Protein AF-A0A183EVZ3-F1 (afdb_monomer_lite)

Sequence (92 aa):
MMLYFFIGCTNKVRLTDVTTLTLHQGQYTTGRRSPSIPQIQCVGGSARGKFEPRVVQCYNRGFDGLDVQWECKAEMSDEYEFGKVTGIHCQI

Radius of gyration: 13.26 Å; chains: 1; bounding box: 37×24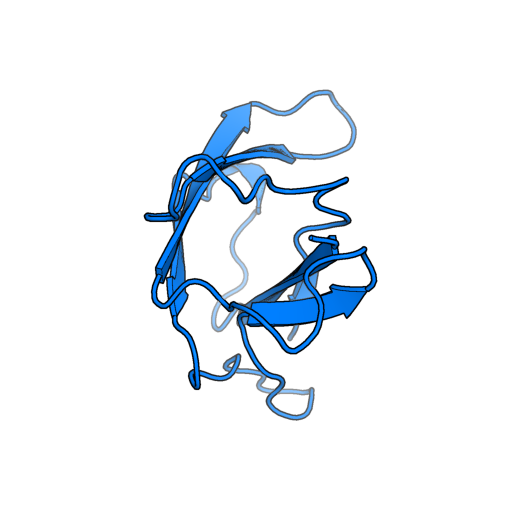×32 Å

Organism: NCBI:txid637853

Structure (mmCIF, N/CA/C/O backbone):
data_AF-A0A183EVZ3-F1
#
_entry.id   AF-A0A183EVZ3-F1
#
loop_
_atom_site.group_PDB
_atom_site.id
_atom_site.type_symbol
_atom_site.label_atom_id
_atom_site.label_alt_id
_atom_site.label_comp_id
_atom_site.label_asym_id
_atom_site.label_entity_id
_atom_site.label_seq_id
_atom_site.pdbx_PDB_ins_code
_atom_site.Cartn_x
_atom_site.Cartn_y
_atom_site.Cartn_z
_atom_site.occupancy
_atom_site.B_iso_or_equiv
_atom_site.auth_seq_id
_atom_site.auth_comp_id
_atom_site.auth_asym_id
_atom_site.auth_atom_id
_atom_site.pdbx_PDB_model_num
ATOM 1 N N . MET A 1 1 ? -8.220 7.220 4.706 1.00 67.25 1 MET A N 1
ATOM 2 C CA . MET A 1 1 ? -7.172 6.634 5.585 1.00 67.25 1 MET A CA 1
ATOM 3 C C . MET A 1 1 ? -5.828 6.615 4.868 1.00 67.25 1 MET A C 1
ATOM 5 O O . MET A 1 1 ? -5.806 6.273 3.697 1.00 67.25 1 MET A O 1
ATOM 9 N N . MET A 1 2 ? -4.718 6.954 5.525 1.00 66.75 2 MET A N 1
ATOM 10 C CA . MET A 1 2 ? -3.386 6.885 4.910 1.00 66.75 2 MET A CA 1
ATOM 11 C C . MET A 1 2 ? -2.705 5.570 5.302 1.00 66.75 2 MET A C 1
ATOM 13 O O . MET A 1 2 ? -2.390 5.358 6.476 1.00 66.75 2 MET A O 1
ATOM 17 N N . LEU A 1 3 ? -2.528 4.689 4.318 1.00 67.25 3 LEU A N 1
ATOM 18 C CA . LEU A 1 3 ? -1.908 3.377 4.483 1.00 67.25 3 LEU A CA 1
ATOM 19 C C . LEU A 1 3 ? -0.546 3.335 3.790 1.00 67.25 3 LEU A C 1
ATOM 21 O O . LEU A 1 3 ? -0.401 3.843 2.675 1.00 67.25 3 LEU A O 1
ATOM 25 N N . TYR A 1 4 ? 0.413 2.685 4.445 1.00 73.38 4 TYR A N 1
ATOM 26 C CA . TYR A 1 4 ? 1.619 2.174 3.799 1.00 73.38 4 TYR A CA 1
ATOM 27 C C . TYR A 1 4 ? 1.480 0.671 3.576 1.00 73.38 4 TYR A C 1
ATOM 29 O O . TYR A 1 4 ? 0.978 -0.056 4.441 1.00 73.38 4 TYR A O 1
ATOM 37 N N . PHE A 1 5 ? 1.937 0.234 2.405 1.00 76.00 5 PHE A N 1
ATOM 38 C CA . PHE A 1 5 ? 1.922 -1.155 1.980 1.00 76.00 5 PHE A CA 1
ATOM 39 C C . PHE A 1 5 ? 3.348 -1.651 1.803 1.00 76.00 5 PHE A C 1
ATOM 41 O O . PHE A 1 5 ? 4.094 -1.176 0.941 1.00 76.00 5 PHE A O 1
ATOM 48 N N . PHE A 1 6 ? 3.717 -2.618 2.632 1.00 73.25 6 PHE A N 1
ATOM 49 C CA . PHE A 1 6 ? 5.048 -3.196 2.630 1.00 73.25 6 PHE A CA 1
ATOM 50 C C . PHE A 1 6 ? 5.006 -4.607 2.068 1.00 73.25 6 PHE A C 1
ATOM 52 O O . PHE A 1 6 ? 4.162 -5.422 2.441 1.00 73.25 6 PHE A O 1
ATOM 59 N N . ILE A 1 7 ? 5.945 -4.900 1.175 1.00 72.88 7 ILE A N 1
ATOM 60 C CA . ILE A 1 7 ? 6.020 -6.177 0.475 1.00 72.88 7 ILE A CA 1
ATOM 61 C C . ILE A 1 7 ? 7.358 -6.822 0.806 1.00 72.88 7 ILE A C 1
ATOM 63 O O . ILE A 1 7 ? 8.418 -6.212 0.649 1.00 72.88 7 ILE A O 1
ATOM 67 N N . GLY A 1 8 ? 7.304 -8.073 1.261 1.00 63.78 8 GLY A N 1
ATOM 68 C CA . GLY A 1 8 ? 8.489 -8.912 1.402 1.00 63.78 8 GLY A CA 1
ATOM 69 C C . GLY A 1 8 ? 8.853 -9.526 0.056 1.00 63.78 8 GLY A C 1
ATOM 70 O O . GLY A 1 8 ? 8.050 -10.252 -0.528 1.00 63.78 8 GLY A O 1
ATOM 71 N N . CYS A 1 9 ? 10.059 -9.256 -0.434 1.00 63.38 9 CYS A N 1
ATOM 72 C CA . CYS A 1 9 ? 10.557 -9.828 -1.681 1.00 63.38 9 CYS A CA 1
ATOM 73 C C . CYS A 1 9 ? 11.560 -10.943 -1.353 1.00 63.38 9 CYS A C 1
ATOM 75 O O . CYS A 1 9 ? 12.754 -10.694 -1.205 1.00 63.38 9 CYS A O 1
ATOM 77 N N . THR A 1 10 ? 11.087 -12.186 -1.217 1.00 58.50 10 THR A N 1
ATOM 78 C CA . THR A 1 10 ? 11.950 -13.344 -0.890 1.00 58.50 10 THR A CA 1
ATOM 79 C C . THR A 1 10 ? 12.920 -13.704 -2.015 1.00 58.50 10 THR A C 1
ATOM 81 O O . THR A 1 10 ? 14.017 -14.197 -1.757 1.00 58.50 10 THR A O 1
ATOM 84 N N . ASN A 1 11 ? 12.536 -13.413 -3.259 1.00 63.19 11 ASN A N 1
ATOM 85 C CA . ASN A 1 11 ? 13.340 -13.579 -4.463 1.00 63.19 11 ASN A CA 1
ATOM 86 C C . ASN A 1 11 ? 13.432 -12.248 -5.216 1.00 63.19 11 ASN A C 1
ATOM 88 O O . ASN A 1 11 ? 12.536 -11.407 -5.134 1.00 63.19 11 ASN A O 1
ATOM 92 N N . LYS A 1 12 ? 14.517 -12.054 -5.973 1.00 69.88 12 LYS A N 1
ATOM 93 C CA . LYS A 1 12 ? 14.731 -10.842 -6.773 1.00 69.88 12 LYS A CA 1
ATOM 94 C C . LYS A 1 12 ? 13.802 -10.855 -7.993 1.00 69.88 12 LYS A C 1
ATOM 96 O O . LYS A 1 12 ? 14.182 -11.327 -9.058 1.00 69.88 12 LYS A O 1
ATOM 101 N N . VAL A 1 13 ? 12.584 -10.356 -7.815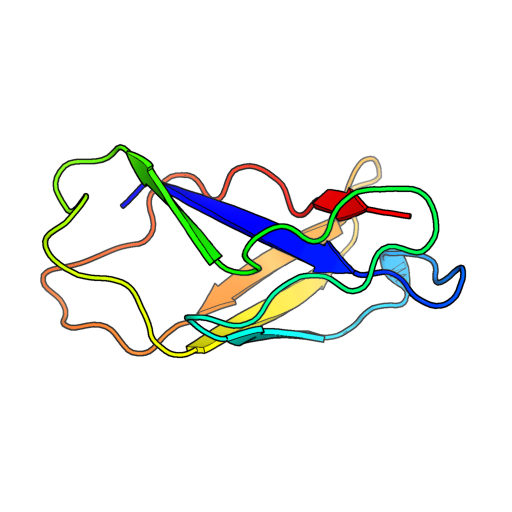 1.00 77.06 13 VAL A N 1
ATOM 102 C CA . VAL A 1 13 ? 11.574 -10.184 -8.868 1.00 77.06 13 VAL A CA 1
ATOM 103 C C . VAL A 1 13 ? 11.561 -8.719 -9.305 1.00 77.06 13 VAL A C 1
ATOM 105 O O . VAL A 1 13 ? 11.710 -7.821 -8.474 1.00 77.06 13 VAL A O 1
ATOM 108 N N . ARG A 1 14 ? 11.414 -8.454 -10.608 1.00 81.25 14 ARG A N 1
ATOM 109 C CA . ARG A 1 14 ? 11.201 -7.084 -11.094 1.00 81.25 14 ARG A CA 1
ATOM 110 C C . ARG A 1 14 ? 9.786 -6.657 -10.730 1.00 81.25 14 ARG A C 1
ATOM 112 O O . ARG A 1 14 ? 8.843 -7.378 -11.031 1.00 81.25 14 ARG A O 1
ATOM 119 N N . LEU A 1 15 ? 9.626 -5.477 -10.134 1.00 80.44 15 LEU A N 1
ATOM 120 C CA . LEU A 1 15 ? 8.300 -4.961 -9.769 1.00 80.44 15 LEU A CA 1
ATOM 121 C C . LEU A 1 15 ? 7.358 -4.858 -10.979 1.00 80.44 15 LEU A C 1
ATOM 123 O O . LEU A 1 15 ? 6.161 -5.071 -10.827 1.00 80.44 15 LEU A O 1
ATOM 127 N N . THR A 1 16 ? 7.899 -4.612 -12.176 1.00 84.62 16 THR A N 1
ATOM 128 C CA . THR A 1 16 ? 7.149 -4.603 -13.443 1.00 84.62 16 THR A CA 1
ATOM 129 C C . THR A 1 16 ? 6.494 -5.940 -13.777 1.00 84.62 16 THR A C 1
ATOM 131 O O . THR A 1 16 ? 5.465 -5.952 -14.442 1.00 84.62 16 THR A O 1
ATOM 134 N N . ASP A 1 17 ? 7.068 -7.050 -13.311 1.00 86.88 17 ASP A N 1
ATOM 135 C CA . ASP A 1 17 ? 6.608 -8.407 -13.622 1.00 86.88 17 ASP A CA 1
ATOM 136 C C . ASP A 1 17 ? 5.602 -8.910 -12.570 1.00 86.88 17 ASP A C 1
ATOM 138 O O . ASP A 1 17 ? 4.986 -9.964 -12.730 1.00 86.88 17 ASP A O 1
ATOM 142 N N . VAL A 1 18 ? 5.418 -8.159 -11.478 1.00 86.38 18 VAL A N 1
ATOM 143 C CA . VAL A 1 18 ? 4.430 -8.473 -10.447 1.00 86.38 18 VAL A CA 1
ATOM 144 C C . VAL A 1 18 ? 3.062 -8.009 -10.926 1.00 86.38 18 VAL A C 1
ATOM 146 O O . VAL A 1 18 ? 2.837 -6.822 -11.151 1.00 86.38 18 VAL A O 1
ATOM 149 N N . THR A 1 19 ? 2.126 -8.944 -11.061 1.00 89.81 19 THR A N 1
ATOM 150 C CA . THR A 1 19 ? 0.770 -8.653 -11.544 1.00 89.81 19 THR A CA 1
ATOM 151 C C . THR A 1 19 ? -0.164 -8.217 -10.423 1.00 89.81 19 THR A C 1
ATOM 153 O O . THR A 1 19 ? -0.962 -7.297 -10.593 1.00 89.81 19 THR A O 1
ATOM 156 N N . THR A 1 20 ? -0.086 -8.893 -9.277 1.00 89.75 20 THR A N 1
ATOM 157 C CA . THR A 1 20 ? -0.997 -8.701 -8.147 1.00 89.75 20 THR A CA 1
ATOM 158 C C . THR A 1 20 ? -0.254 -8.864 -6.831 1.00 89.75 20 THR A C 1
ATOM 160 O O . THR A 1 20 ? 0.618 -9.721 -6.695 1.00 89.75 20 THR A 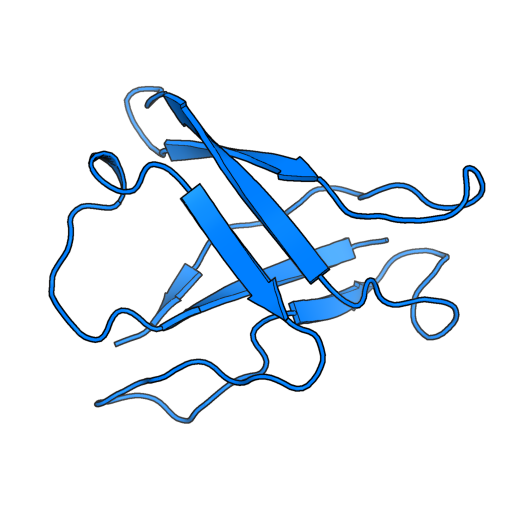O 1
ATOM 163 N N . LEU A 1 21 ? -0.646 -8.066 -5.846 1.00 89.12 21 LEU A N 1
ATOM 164 C CA . LEU A 1 21 ? -0.187 -8.142 -4.469 1.00 89.12 21 LEU A CA 1
ATOM 165 C C . LEU A 1 21 ? -1.393 -8.320 -3.564 1.00 89.12 21 LEU A C 1
ATOM 167 O O . LEU A 1 21 ? -2.382 -7.607 -3.712 1.00 89.12 21 LEU A O 1
ATOM 171 N N . THR A 1 22 ? -1.297 -9.250 -2.620 1.00 89.88 22 THR A N 1
ATOM 172 C CA . THR A 1 22 ? -2.321 -9.444 -1.592 1.00 89.88 22 THR A CA 1
ATOM 173 C C . THR A 1 22 ? -1.670 -9.249 -0.237 1.00 89.88 22 THR A C 1
ATOM 175 O O . THR A 1 22 ? -0.687 -9.913 0.084 1.00 89.88 22 THR A O 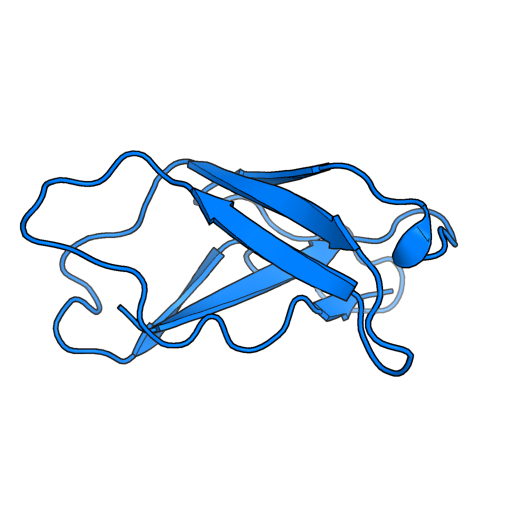1
ATOM 178 N N . LEU A 1 23 ? -2.194 -8.297 0.524 1.00 89.12 23 LEU A N 1
ATOM 179 C CA . LEU A 1 23 ? -1.693 -7.905 1.832 1.00 89.12 23 LEU A CA 1
ATOM 180 C C . LEU A 1 23 ? -2.752 -8.236 2.867 1.00 89.12 23 LEU A C 1
ATOM 182 O O . LEU A 1 23 ? -3.943 -8.021 2.633 1.00 89.12 23 LEU A O 1
ATOM 186 N N . HIS A 1 24 ? -2.310 -8.727 4.016 1.00 90.62 24 HIS A N 1
ATOM 187 C CA . HIS A 1 24 ? -3.201 -9.175 5.075 1.00 90.62 24 HIS A CA 1
ATOM 188 C C . HIS A 1 24 ? -2.913 -8.439 6.381 1.00 90.62 24 HIS A C 1
ATOM 190 O O . HIS A 1 24 ? -1.761 -8.211 6.756 1.00 90.62 24 HIS A O 1
ATOM 196 N N . GLN A 1 25 ? -3.975 -8.099 7.107 1.00 88.44 25 GLN A N 1
ATOM 197 C CA . GLN A 1 25 ? -3.863 -7.501 8.430 1.00 88.44 25 GLN A CA 1
ATOM 198 C C . GLN A 1 25 ? -3.195 -8.484 9.398 1.00 88.44 25 GLN A C 1
ATOM 200 O O . GLN A 1 25 ? -3.491 -9.679 9.400 1.00 88.44 25 GLN A O 1
ATOM 205 N N . GLY A 1 26 ? -2.274 -7.975 10.219 1.00 87.62 26 GLY A N 1
ATOM 206 C CA . GLY A 1 26 ? -1.522 -8.776 11.189 1.00 87.62 26 GLY A CA 1
ATOM 207 C C . GLY A 1 26 ? -0.435 -9.667 10.577 1.00 87.62 26 GLY A C 1
ATOM 208 O O . GLY A 1 26 ? 0.316 -10.288 11.325 1.00 87.62 26 GLY A O 1
ATOM 209 N N . GLN A 1 27 ? -0.313 -9.716 9.246 1.00 89.62 27 GLN A N 1
ATOM 210 C CA . GLN A 1 27 ? 0.807 -10.374 8.581 1.00 89.62 27 GLN A CA 1
ATOM 211 C C . GLN A 1 27 ? 1.992 -9.422 8.448 1.00 89.62 27 GLN A C 1
ATOM 213 O O . GLN A 1 27 ? 1.839 -8.202 8.339 1.00 89.62 27 GLN A O 1
ATOM 218 N N . TYR A 1 28 ? 3.187 -10.003 8.436 1.00 87.00 28 TYR A N 1
ATOM 219 C CA . TYR A 1 28 ? 4.445 -9.275 8.349 1.00 87.00 28 TYR A CA 1
ATOM 220 C C . TYR A 1 28 ? 5.165 -9.589 7.036 1.00 87.00 28 TYR A C 1
ATOM 222 O O . TYR A 1 28 ? 4.922 -10.613 6.390 1.00 87.00 28 TYR A O 1
ATOM 230 N N . THR A 1 29 ? 6.036 -8.685 6.604 1.00 84.75 29 THR A N 1
ATOM 231 C CA . THR A 1 29 ? 6.912 -8.911 5.461 1.00 84.75 29 THR A CA 1
ATOM 232 C C . THR A 1 29 ? 7.970 -9.951 5.799 1.00 84.75 29 THR A C 1
ATOM 234 O O . THR A 1 29 ? 8.491 -10.032 6.912 1.00 84.75 29 THR A O 1
ATOM 237 N N . THR A 1 30 ? 8.314 -10.752 4.799 1.00 76.44 30 THR A N 1
ATOM 238 C CA . THR A 1 30 ? 9.446 -11.671 4.848 1.00 76.44 30 THR A CA 1
ATOM 239 C C . THR A 1 30 ? 10.684 -10.943 4.327 1.00 76.44 30 THR A C 1
ATOM 241 O O . THR A 1 30 ? 10.866 -10.831 3.113 1.00 76.44 30 THR A O 1
ATOM 244 N N . GLY A 1 31 ? 11.502 -10.415 5.238 1.00 69.75 31 GLY A N 1
ATOM 245 C CA . GLY A 1 31 ? 12.811 -9.827 4.945 1.00 69.75 31 GLY A CA 1
ATOM 246 C C . GLY A 1 31 ? 13.933 -10.773 5.370 1.00 69.75 31 GLY A C 1
ATOM 247 O O . GLY A 1 31 ? 13.884 -11.364 6.447 1.00 69.75 31 GLY A O 1
ATOM 248 N N . ARG A 1 32 ? 14.948 -10.949 4.523 1.00 68.88 32 ARG A N 1
ATOM 249 C CA . ARG A 1 32 ? 16.175 -11.688 4.847 1.00 68.88 32 ARG A CA 1
ATOM 250 C C . ARG A 1 32 ? 17.209 -10.788 5.520 1.00 68.88 32 ARG A C 1
ATOM 252 O O . ARG A 1 32 ? 17.987 -11.277 6.335 1.00 68.88 32 ARG A O 1
ATOM 259 N N . ARG A 1 33 ? 17.278 -9.509 5.137 1.00 74.25 33 ARG A N 1
ATOM 260 C CA . ARG A 1 33 ? 18.276 -8.545 5.647 1.00 74.25 33 ARG A CA 1
ATOM 261 C C . ARG A 1 33 ? 17.675 -7.455 6.531 1.00 74.25 33 ARG A C 1
ATOM 263 O O . ARG A 1 33 ? 18.425 -6.779 7.228 1.00 74.25 33 ARG A O 1
ATOM 270 N N . SER A 1 34 ? 16.359 -7.286 6.498 1.00 76.62 34 SER A N 1
ATOM 271 C CA . SER A 1 34 ? 15.613 -6.300 7.276 1.00 76.62 34 SER A CA 1
ATOM 272 C C . SER A 1 34 ? 14.680 -6.965 8.298 1.00 76.62 34 SER A C 1
ATOM 274 O O . SER A 1 34 ? 14.232 -8.093 8.075 1.00 76.62 34 SER A O 1
ATOM 276 N N . PRO A 1 35 ? 14.389 -6.297 9.434 1.00 80.19 35 PRO A N 1
ATOM 277 C CA . PRO A 1 35 ? 13.370 -6.757 10.370 1.00 80.19 35 PRO A CA 1
ATOM 278 C C . PRO A 1 35 ? 12.009 -6.893 9.686 1.00 80.19 35 PRO A C 1
ATOM 280 O O . PRO A 1 35 ? 11.641 -6.070 8.851 1.00 80.19 35 PRO A O 1
ATOM 283 N N . SER A 1 36 ? 11.240 -7.901 10.088 1.00 82.88 36 SER A N 1
ATOM 284 C CA . SER A 1 36 ? 9.866 -8.081 9.626 1.00 82.88 36 SER A CA 1
ATOM 285 C C . SER A 1 36 ? 9.005 -6.890 10.052 1.00 82.88 36 SER A C 1
ATOM 287 O O . SER A 1 36 ? 8.921 -6.587 11.246 1.00 82.88 36 SER A O 1
ATOM 289 N N . ILE A 1 37 ? 8.325 -6.253 9.101 1.00 85.69 37 ILE A N 1
ATOM 290 C CA . ILE A 1 37 ? 7.402 -5.141 9.365 1.00 85.69 37 ILE A CA 1
ATOM 291 C C . ILE A 1 37 ? 5.972 -5.507 8.957 1.00 85.69 37 ILE A C 1
ATOM 293 O O . ILE A 1 37 ? 5.803 -6.366 8.093 1.00 85.69 37 ILE A O 1
ATOM 297 N N . PRO A 1 38 ? 4.931 -4.902 9.553 1.00 88.06 38 PRO A N 1
ATOM 298 C CA . PRO A 1 38 ? 3.549 -5.182 9.166 1.00 88.06 38 PRO A CA 1
ATOM 299 C C . PRO A 1 38 ? 3.311 -4.904 7.675 1.00 88.06 38 PRO A C 1
ATOM 301 O O . PRO A 1 38 ? 3.748 -3.877 7.166 1.00 88.06 38 PRO A O 1
ATOM 304 N N . GLN A 1 39 ? 2.598 -5.790 6.975 1.00 87.50 39 GLN A N 1
ATOM 305 C CA . GLN A 1 39 ? 2.273 -5.617 5.549 1.00 87.50 39 GLN A CA 1
ATOM 306 C C . GLN A 1 39 ? 1.336 -4.428 5.302 1.00 87.50 39 GLN A C 1
ATOM 308 O O . GLN A 1 39 ? 1.467 -3.721 4.302 1.00 87.50 39 GLN A O 1
ATOM 313 N N . ILE A 1 40 ? 0.393 -4.218 6.223 1.00 85.75 40 ILE A N 1
ATOM 314 C CA . ILE A 1 40 ? -0.565 -3.113 6.220 1.00 85.75 40 ILE A CA 1
ATOM 315 C C . ILE A 1 40 ? -0.287 -2.265 7.454 1.00 85.75 40 ILE A C 1
ATOM 317 O O . ILE A 1 40 ? -0.312 -2.777 8.574 1.00 85.75 40 ILE A O 1
ATOM 321 N N . GLN A 1 41 ? -0.052 -0.968 7.261 1.00 80.75 41 GLN A N 1
ATOM 322 C CA . GLN A 1 41 ? 0.116 -0.040 8.373 1.00 80.75 41 GLN A CA 1
ATOM 323 C C . GLN A 1 41 ? -0.684 1.243 8.156 1.00 80.75 41 GLN A C 1
ATOM 325 O O . GLN A 1 41 ? -0.442 1.986 7.202 1.00 80.75 41 GLN A O 1
ATOM 330 N N . CYS A 1 42 ? -1.599 1.540 9.084 1.00 78.88 42 CYS A N 1
ATOM 331 C CA . CYS A 1 42 ? -2.295 2.819 9.122 1.00 78.88 42 CYS A CA 1
ATOM 332 C C . CYS A 1 42 ? -1.461 3.888 9.834 1.00 78.88 42 CYS A C 1
ATOM 334 O O . CYS A 1 42 ? -1.365 3.950 11.063 1.00 78.88 42 CYS A O 1
ATOM 336 N N . VAL A 1 43 ? -0.893 4.794 9.047 1.00 78.94 43 VAL A N 1
ATOM 337 C CA . VAL A 1 43 ? -0.007 5.857 9.542 1.00 78.94 43 VAL A CA 1
ATOM 338 C C . VAL A 1 43 ? -0.728 7.173 9.819 1.00 78.94 43 VAL A C 1
ATOM 340 O O . VAL A 1 43 ? -0.190 8.028 10.516 1.00 78.94 43 VAL A O 1
ATOM 343 N N . GLY A 1 44 ? -1.945 7.361 9.300 1.00 77.50 44 GLY A N 1
ATOM 344 C CA . GLY A 1 44 ? -2.595 8.667 9.344 1.00 77.50 44 GLY A CA 1
ATOM 345 C C . GLY A 1 44 ? -3.980 8.726 8.707 1.00 77.50 44 GLY A C 1
ATOM 346 O O . GLY A 1 44 ? -4.550 7.726 8.270 1.00 77.50 44 GLY A O 1
ATOM 347 N N . GLY A 1 45 ? -4.514 9.944 8.636 1.00 79.31 45 GLY A N 1
ATOM 348 C CA . GLY A 1 45 ? -5.863 10.234 8.152 1.00 79.31 45 GLY A CA 1
ATOM 349 C C . GLY A 1 45 ? -6.931 10.179 9.248 1.00 79.31 45 GLY A C 1
ATOM 350 O O . GLY A 1 45 ? -6.711 9.665 10.342 1.00 79.31 45 GLY A O 1
ATOM 351 N N . SER A 1 46 ? -8.116 10.697 8.927 1.00 78.56 46 SER A N 1
ATOM 352 C CA . SER A 1 46 ? -9.275 10.831 9.830 1.00 78.56 46 SER A CA 1
ATOM 353 C C . SER A 1 46 ? -9.846 9.504 10.357 1.00 78.56 46 SER A C 1
ATOM 355 O O . SER A 1 46 ? -10.585 9.491 11.343 1.00 78.56 46 SER A O 1
ATOM 357 N N . ALA A 1 47 ? -9.494 8.392 9.709 1.00 77.19 47 ALA A N 1
ATOM 358 C CA . ALA A 1 47 ? -9.930 7.039 10.047 1.00 77.19 47 ALA A CA 1
ATOM 359 C C . ALA A 1 47 ? -8.884 6.223 10.834 1.00 77.19 47 ALA A C 1
ATOM 361 O O . ALA A 1 47 ? -9.123 5.054 11.137 1.00 77.19 47 ALA A O 1
ATOM 362 N N . ARG A 1 48 ? -7.729 6.812 11.184 1.00 80.00 48 ARG A N 1
ATOM 363 C CA . ARG A 1 48 ? -6.680 6.107 11.937 1.00 80.00 48 ARG A CA 1
ATOM 364 C C . ARG A 1 48 ? -7.217 5.594 13.276 1.0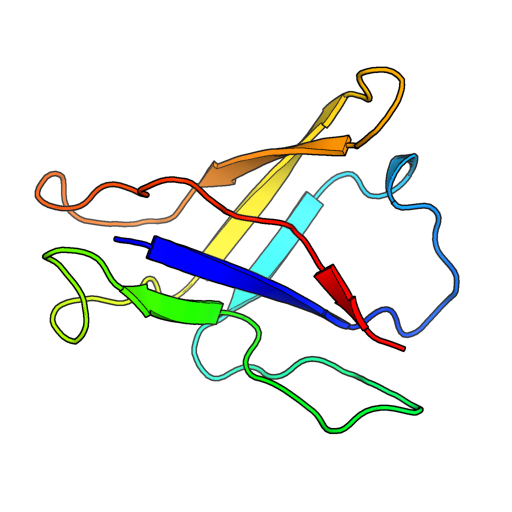0 80.00 48 ARG A C 1
ATOM 366 O O . ARG A 1 48 ? -7.783 6.363 14.047 1.00 80.00 48 ARG A O 1
ATOM 373 N N . GLY A 1 49 ? -7.016 4.303 13.543 1.00 76.56 49 GLY A N 1
ATOM 374 C CA . GLY A 1 49 ? -7.466 3.636 14.770 1.00 76.56 49 GLY A CA 1
ATOM 375 C C . GLY A 1 49 ? -8.966 3.328 14.828 1.00 76.56 49 GLY A C 1
ATOM 376 O O . GLY A 1 49 ? -9.418 2.770 15.821 1.00 76.56 49 GLY A O 1
ATOM 377 N N . LYS A 1 50 ? -9.737 3.673 13.787 1.00 82.94 50 LYS A N 1
ATOM 378 C CA . LYS A 1 50 ? -11.173 3.358 13.699 1.00 82.94 50 LYS A CA 1
ATOM 379 C C . LYS A 1 50 ? -11.437 2.102 12.882 1.00 82.94 50 LYS A C 1
ATOM 381 O O . LYS A 1 50 ? -12.294 1.303 13.241 1.00 82.94 50 LYS A O 1
ATOM 386 N N . PHE A 1 51 ? -10.700 1.939 11.789 1.00 81.69 51 PHE A N 1
ATOM 387 C CA . PHE A 1 51 ? -10.865 0.821 10.876 1.00 81.69 51 PHE A CA 1
ATOM 388 C C . PHE A 1 51 ? -9.553 0.529 10.153 1.00 81.69 51 PHE A C 1
ATOM 390 O O . PHE A 1 51 ? -8.861 1.448 9.721 1.00 81.69 51 PHE A O 1
ATOM 397 N N . GLU A 1 52 ? -9.240 -0.752 9.995 1.00 80.88 52 GLU A N 1
ATOM 398 C CA . GLU A 1 52 ? -8.152 -1.240 9.153 1.00 80.88 52 GLU A CA 1
ATOM 399 C C . GLU A 1 52 ? -8.677 -2.419 8.320 1.00 80.88 52 GLU A C 1
ATOM 401 O O . GLU A 1 52 ? -9.295 -3.329 8.881 1.00 80.88 52 GLU A O 1
ATOM 406 N N . PRO A 1 53 ? -8.464 -2.427 6.992 1.00 86.69 53 PRO A N 1
ATOM 407 C CA . PRO A 1 53 ? -8.934 -3.499 6.134 1.00 86.69 53 PRO A CA 1
ATOM 408 C C . PRO A 1 53 ? -8.186 -4.791 6.446 1.00 86.69 53 PRO A C 1
ATOM 410 O O . PRO A 1 53 ? -6.961 -4.807 6.575 1.00 86.69 53 PRO A O 1
ATOM 413 N N . ARG A 1 54 ? -8.933 -5.897 6.500 1.00 89.62 54 ARG A N 1
ATOM 414 C CA . ARG A 1 54 ? -8.371 -7.234 6.738 1.00 89.62 54 ARG A CA 1
ATOM 415 C C . ARG A 1 54 ? -7.502 -7.713 5.583 1.00 89.62 54 ARG A C 1
ATOM 417 O O . ARG A 1 54 ? -6.500 -8.388 5.809 1.00 89.62 54 ARG A O 1
ATOM 424 N N . VAL A 1 55 ? -7.909 -7.390 4.358 1.00 90.69 55 VAL A N 1
ATOM 425 C CA . VAL A 1 55 ? -7.229 -7.783 3.123 1.00 90.69 55 VAL A CA 1
ATOM 426 C C . VAL A 1 55 ? -7.211 -6.590 2.179 1.00 90.69 55 VAL A C 1
ATOM 428 O O . VAL A 1 55 ? -8.238 -5.942 1.984 1.00 90.69 55 VAL A O 1
ATOM 431 N N . VAL A 1 56 ? -6.050 -6.310 1.592 1.00 90.12 56 VAL A N 1
ATOM 432 C CA . VAL A 1 56 ? -5.896 -5.331 0.514 1.00 90.12 56 VAL A CA 1
ATOM 433 C C . VAL A 1 56 ? -5.294 -6.037 -0.688 1.00 90.12 56 VAL A C 1
ATOM 435 O O . VAL A 1 56 ? -4.262 -6.696 -0.571 1.00 90.12 56 VAL A O 1
ATOM 438 N N . GLN A 1 57 ? -5.920 -5.876 -1.847 1.00 91.44 57 GLN A N 1
ATOM 439 C CA . GLN A 1 57 ? -5.446 -6.432 -3.102 1.00 91.44 57 GLN A CA 1
ATOM 440 C C . GLN A 1 57 ? -5.058 -5.309 -4.057 1.00 91.44 57 GLN A C 1
ATOM 442 O O . GLN A 1 57 ? -5.896 -4.492 -4.434 1.00 91.44 57 GLN A O 1
ATOM 447 N N . CYS A 1 58 ? -3.787 -5.267 -4.444 1.00 89.88 58 CYS A N 1
ATOM 448 C CA . CYS A 1 58 ? -3.255 -4.288 -5.380 1.00 89.88 58 CYS A CA 1
ATOM 449 C C . CYS A 1 58 ? -2.953 -4.937 -6.727 1.00 89.88 58 CYS A C 1
ATOM 451 O O . CYS A 1 58 ? -2.330 -5.994 -6.794 1.00 89.88 58 CYS A O 1
ATOM 453 N N . TYR A 1 59 ? -3.374 -4.276 -7.798 1.00 90.81 59 TYR A N 1
ATOM 454 C CA . TYR A 1 59 ? -3.224 -4.718 -9.175 1.00 90.81 59 TYR A CA 1
ATOM 455 C C . TYR A 1 59 ? -2.279 -3.782 -9.914 1.00 90.81 59 TYR A C 1
ATOM 457 O O . TYR A 1 59 ? -2.427 -2.561 -9.837 1.00 90.81 59 TYR A O 1
ATOM 465 N N . ASN A 1 60 ? -1.330 -4.352 -10.646 1.00 90.62 60 ASN A N 1
ATOM 466 C CA . ASN A 1 60 ? -0.448 -3.594 -11.518 1.00 90.62 60 ASN A CA 1
ATOM 467 C C . ASN A 1 60 ? -1.247 -3.103 -12.739 1.00 90.62 60 ASN A C 1
ATOM 469 O O . ASN A 1 60 ? -1.829 -3.897 -13.480 1.00 90.62 60 ASN A O 1
ATOM 473 N N . ARG A 1 61 ? -1.311 -1.783 -12.922 1.00 92.50 61 ARG A N 1
ATOM 474 C CA . ARG A 1 61 ? -2.009 -1.100 -14.024 1.00 92.50 61 ARG A CA 1
ATOM 475 C C . ARG A 1 61 ? -1.078 -0.614 -15.125 1.00 92.50 61 ARG A C 1
ATOM 477 O O . ARG A 1 61 ? -1.545 -0.012 -16.087 1.00 92.50 61 ARG A O 1
ATOM 484 N N . GLY A 1 62 ? 0.209 -0.908 -15.011 1.00 88.88 62 GLY A N 1
ATOM 485 C CA . GLY A 1 62 ? 1.223 -0.544 -15.984 1.00 88.88 62 GLY A CA 1
ATOM 486 C C . GLY A 1 62 ? 2.414 0.148 -15.339 1.00 88.88 62 GLY A C 1
ATOM 487 O O . GLY A 1 62 ? 2.480 0.352 -14.130 1.00 88.88 62 GLY A O 1
ATOM 488 N N . PHE A 1 63 ? 3.367 0.511 -16.184 1.00 87.25 63 PHE A N 1
ATOM 489 C CA . PHE A 1 63 ? 4.581 1.223 -15.816 1.00 87.25 63 PHE A CA 1
ATOM 490 C C . PHE A 1 63 ? 4.607 2.542 -16.584 1.00 87.25 63 PHE A C 1
ATOM 492 O O . PHE A 1 63 ? 4.393 2.544 -17.796 1.00 87.25 63 PHE A O 1
ATOM 499 N N . ASP A 1 64 ? 4.843 3.652 -15.893 1.00 86.12 64 ASP A N 1
ATOM 500 C CA . ASP A 1 64 ? 4.811 4.996 -16.489 1.00 86.12 64 ASP A CA 1
ATOM 501 C C . ASP A 1 64 ? 6.187 5.492 -16.971 1.00 86.12 64 ASP A C 1
ATOM 503 O O . ASP A 1 64 ? 6.307 6.610 -17.468 1.00 86.12 64 ASP A O 1
ATOM 507 N N . GLY A 1 65 ? 7.228 4.664 -16.845 1.00 84.75 65 GLY A N 1
ATOM 508 C CA . GLY A 1 65 ? 8.618 5.034 -17.127 1.00 84.75 65 GLY A CA 1
ATOM 509 C C . GLY A 1 65 ? 9.462 5.248 -15.868 1.00 84.75 65 GLY A C 1
ATOM 510 O O . GLY A 1 65 ? 10.687 5.168 -15.955 1.00 84.75 65 GLY A O 1
ATOM 511 N N . LEU A 1 66 ? 8.828 5.466 -14.712 1.00 84.62 66 LEU A N 1
ATOM 512 C CA . LEU A 1 66 ? 9.485 5.677 -13.422 1.00 84.62 66 LEU A CA 1
ATOM 513 C C . LEU A 1 66 ? 9.107 4.583 -12.422 1.00 84.62 66 LEU A C 1
ATOM 515 O O . LEU A 1 66 ? 9.992 3.905 -11.903 1.00 84.62 66 LEU A O 1
ATOM 519 N N . ASP A 1 67 ? 7.808 4.373 -12.210 1.00 81.56 67 ASP A N 1
ATOM 520 C CA . ASP A 1 67 ? 7.266 3.451 -11.218 1.00 81.56 67 ASP A CA 1
ATOM 521 C C . ASP A 1 67 ? 6.079 2.647 -11.763 1.00 81.56 67 ASP A C 1
ATOM 523 O O . ASP A 1 67 ? 5.403 2.993 -12.738 1.00 81.56 67 ASP A O 1
ATOM 527 N N . VAL A 1 68 ? 5.820 1.516 -11.108 1.00 86.31 68 VAL A N 1
ATOM 528 C CA . VAL A 1 68 ? 4.626 0.716 -11.381 1.00 86.31 68 VAL A CA 1
ATOM 529 C C . VAL A 1 68 ? 3.406 1.418 -10.792 1.00 86.31 68 VAL A C 1
ATOM 531 O O . VAL A 1 68 ? 3.386 1.777 -9.615 1.00 86.31 68 VAL A O 1
ATOM 534 N N . GLN A 1 69 ? 2.368 1.565 -11.605 1.00 88.56 69 GLN A N 1
ATOM 535 C CA . GLN A 1 69 ? 1.089 2.129 -11.207 1.00 88.56 69 GLN A CA 1
ATOM 536 C C . GLN A 1 69 ? 0.231 1.038 -10.575 1.00 88.56 69 GLN A C 1
ATOM 538 O O . GLN A 1 69 ? -0.115 0.052 -11.223 1.00 88.56 69 GLN A O 1
ATOM 543 N N . TRP A 1 70 ? -0.124 1.210 -9.306 1.00 86.81 70 TRP A N 1
ATOM 544 C CA . TRP A 1 70 ? -0.888 0.223 -8.549 1.00 86.81 70 TRP A CA 1
ATOM 545 C C . TRP A 1 70 ? -2.303 0.713 -8.262 1.00 86.81 70 TRP A C 1
ATOM 547 O O . TRP A 1 70 ? -2.495 1.794 -7.712 1.00 86.81 70 TRP A O 1
ATOM 557 N N . GLU A 1 71 ? -3.297 -0.118 -8.566 1.00 87.94 71 GLU A N 1
ATOM 558 C CA . GLU A 1 71 ? -4.675 0.072 -8.111 1.00 87.94 71 GLU A CA 1
ATOM 559 C C . GLU A 1 71 ? -4.956 -0.878 -6.951 1.00 87.94 71 GLU A C 1
ATOM 561 O O . GLU A 1 71 ? -4.994 -2.091 -7.144 1.00 87.94 71 GLU A O 1
ATOM 566 N N . CYS A 1 72 ? -5.166 -0.339 -5.751 1.00 87.62 72 CYS A N 1
ATOM 567 C CA . CYS A 1 72 ? -5.459 -1.127 -4.556 1.00 87.62 72 CYS A CA 1
ATOM 568 C C . CYS A 1 72 ? -6.950 -1.101 -4.214 1.00 87.62 72 CYS A C 1
ATOM 570 O O . CYS A 1 72 ? -7.578 -0.043 -4.194 1.00 87.62 72 CYS A O 1
ATOM 572 N N . LYS A 1 73 ? -7.500 -2.273 -3.895 1.00 89.00 73 LYS A N 1
ATOM 573 C CA . LYS A 1 73 ? -8.887 -2.488 -3.474 1.00 89.00 73 LYS A CA 1
ATOM 574 C C . LYS A 1 73 ? -8.917 -3.208 -2.136 1.00 89.00 73 LYS A C 1
ATOM 576 O O . LYS A 1 73 ? -8.080 -4.068 -1.875 1.00 89.00 73 LYS A O 1
ATOM 581 N N . ALA A 1 74 ? -9.896 -2.880 -1.307 1.00 88.69 74 ALA A N 1
ATOM 582 C CA . ALA A 1 74 ? -10.216 -3.641 -0.109 1.00 88.69 74 ALA A CA 1
ATOM 583 C C . ALA A 1 74 ? -11.707 -3.555 0.181 1.00 88.69 74 ALA A C 1
ATOM 585 O O . ALA A 1 74 ? -12.378 -2.618 -0.250 1.00 88.69 74 ALA A O 1
ATOM 586 N N . GLU A 1 75 ? -12.195 -4.521 0.945 1.00 86.56 75 GLU A N 1
ATOM 587 C CA . GLU A 1 75 ? -13.543 -4.487 1.493 1.00 86.56 75 GLU A CA 1
ATOM 588 C C . GLU A 1 75 ? -13.573 -3.525 2.685 1.00 86.56 75 GLU A C 1
ATOM 590 O O . GLU A 1 75 ? -12.978 -3.781 3.736 1.00 86.56 75 GLU A O 1
ATOM 595 N N . MET A 1 76 ? -14.239 -2.389 2.498 1.00 84.50 76 MET A N 1
ATOM 596 C CA . MET A 1 76 ? -14.472 -1.373 3.520 1.00 84.50 76 MET A CA 1
ATOM 597 C C . MET A 1 76 ? -15.876 -0.790 3.341 1.00 84.50 76 MET A C 1
ATOM 599 O O . MET A 1 76 ? -16.417 -0.839 2.239 1.00 84.50 76 MET A O 1
ATOM 603 N N . SER A 1 77 ? -16.480 -0.278 4.416 1.00 81.69 77 SER A N 1
ATOM 604 C CA . SER A 1 77 ? -17.756 0.439 4.314 1.00 81.69 77 SER A CA 1
ATOM 605 C C . SER A 1 77 ? -17.575 1.757 3.562 1.00 81.69 77 SER A C 1
ATOM 607 O O . SER A 1 77 ? -16.508 2.362 3.649 1.00 81.69 77 SER A O 1
ATOM 609 N N . ASP A 1 78 ? -18.639 2.243 2.920 1.00 82.31 78 ASP A N 1
ATOM 610 C CA . ASP A 1 78 ? -18.646 3.477 2.111 1.00 82.31 78 ASP A CA 1
ATOM 611 C C . ASP A 1 78 ? -18.234 4.747 2.888 1.00 82.31 78 ASP A C 1
ATOM 613 O O . ASP A 1 78 ? -17.941 5.787 2.306 1.00 82.31 78 ASP A O 1
ATOM 617 N N . GLU A 1 79 ? -18.182 4.666 4.219 1.00 80.06 79 GLU A N 1
ATOM 618 C CA . GLU A 1 79 ? -17.669 5.707 5.117 1.00 80.06 79 GLU A CA 1
ATOM 619 C C . GLU A 1 79 ? -16.143 5.895 5.047 1.00 80.06 79 GLU A C 1
ATOM 621 O O . GLU A 1 79 ? -15.614 6.901 5.530 1.00 80.06 79 GLU A O 1
ATOM 626 N N . TYR A 1 80 ? -15.418 4.919 4.493 1.00 80.06 80 TYR A N 1
ATOM 627 C CA . TYR A 1 80 ? -13.965 4.927 4.418 1.00 80.06 80 TYR A CA 1
ATOM 628 C C . TYR A 1 80 ? -13.488 4.894 2.973 1.00 80.06 80 TYR A C 1
ATOM 630 O O . TYR A 1 80 ? -13.972 4.139 2.141 1.00 80.06 80 TYR A O 1
ATOM 638 N N . GLU A 1 81 ? -12.441 5.666 2.713 1.00 80.75 81 GLU A N 1
ATOM 639 C CA . GLU A 1 81 ? -11.696 5.612 1.464 1.00 80.75 81 GLU A CA 1
ATOM 640 C C . GLU A 1 81 ? -10.197 5.501 1.743 1.00 80.75 81 GLU A C 1
ATOM 642 O O . GLU A 1 81 ? -9.680 5.931 2.794 1.00 80.75 81 GLU A O 1
ATOM 647 N N . PHE A 1 82 ? -9.466 4.953 0.777 1.00 78.81 82 PHE A N 1
ATOM 648 C CA . PHE A 1 82 ? -8.023 5.114 0.761 1.00 78.81 82 PHE A CA 1
ATOM 649 C C . PHE A 1 82 ? -7.696 6.581 0.475 1.00 78.81 82 PHE A C 1
ATOM 651 O O . PHE A 1 82 ? -8.123 7.153 -0.519 1.00 78.81 82 PHE A O 1
ATOM 658 N N . GLY A 1 83 ? -6.907 7.187 1.360 1.00 70.81 83 GLY A N 1
ATOM 659 C CA . GLY A 1 83 ? -6.194 8.417 1.038 1.00 70.81 83 GLY A CA 1
ATOM 660 C C . GLY A 1 83 ? -5.047 8.107 0.077 1.00 70.81 83 GLY A C 1
ATOM 661 O O . GLY A 1 83 ? -4.962 7.011 -0.472 1.00 70.81 83 GLY A O 1
ATOM 662 N N . LYS A 1 84 ? -4.108 9.043 -0.087 1.00 66.69 84 LYS A N 1
ATOM 663 C CA . LYS A 1 84 ? -2.925 8.823 -0.930 1.00 66.69 84 LYS A CA 1
ATOM 664 C C . LYS A 1 84 ? -2.192 7.539 -0.509 1.00 66.69 84 LYS A C 1
ATOM 666 O O . LYS A 1 84 ? -1.548 7.503 0.542 1.00 66.69 84 LYS A O 1
ATOM 671 N N . VAL A 1 85 ? -2.301 6.489 -1.326 1.00 63.75 85 VAL A N 1
ATOM 672 C CA . VAL A 1 85 ? -1.542 5.247 -1.151 1.00 63.75 85 VAL A CA 1
ATOM 673 C C . VAL A 1 85 ? -0.102 5.586 -1.488 1.00 63.75 85 VAL A C 1
ATOM 675 O O . VAL A 1 85 ? 0.254 5.817 -2.642 1.00 63.75 85 VAL A O 1
ATOM 678 N N . THR A 1 86 ? 0.710 5.741 -0.449 1.00 53.28 86 THR A N 1
ATOM 679 C CA . THR A 1 86 ? 2.038 6.329 -0.590 1.00 53.28 86 THR A CA 1
ATOM 680 C C . THR A 1 86 ? 3.058 5.204 -0.625 1.00 53.28 86 THR A C 1
ATOM 682 O O . THR A 1 86 ? 3.600 4.822 0.401 1.00 53.28 86 THR A O 1
ATOM 685 N N . GLY A 1 87 ? 3.309 4.673 -1.820 1.00 59.94 87 GLY A N 1
ATOM 686 C CA . GLY A 1 87 ? 4.468 3.827 -2.092 1.00 59.94 87 GLY A CA 1
ATOM 687 C C . GLY A 1 87 ? 4.290 2.365 -1.693 1.00 59.94 87 GLY A C 1
ATOM 688 O O . GLY A 1 87 ? 4.209 2.009 -0.520 1.00 59.94 87 GLY A O 1
ATOM 689 N N . ILE A 1 88 ? 4.313 1.505 -2.703 1.00 67.19 88 ILE A N 1
ATOM 690 C CA . ILE A 1 88 ? 4.589 0.087 -2.527 1.00 67.19 88 ILE A CA 1
ATOM 691 C C . ILE A 1 88 ? 6.099 -0.062 -2.329 1.00 67.19 88 ILE A C 1
ATOM 693 O O . ILE A 1 88 ? 6.882 0.247 -3.225 1.00 67.19 88 ILE A O 1
ATOM 697 N N . HIS A 1 89 ? 6.512 -0.492 -1.135 1.00 66.56 89 HIS A N 1
ATOM 698 C CA . HIS A 1 89 ? 7.927 -0.669 -0.801 1.00 66.56 89 HIS A CA 1
ATOM 699 C C . HIS A 1 89 ? 8.291 -2.151 -0.726 1.00 66.56 89 HIS A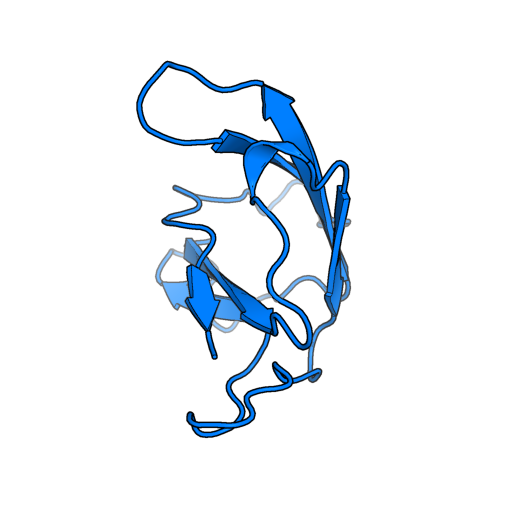 C 1
ATOM 701 O O . HIS A 1 89 ? 7.733 -2.902 0.074 1.00 66.56 89 HIS A O 1
ATOM 707 N N . CYS A 1 90 ? 9.266 -2.553 -1.538 1.00 65.56 90 CYS A N 1
ATOM 708 C CA . CYS A 1 90 ? 9.902 -3.864 -1.453 1.00 65.56 90 CYS A CA 1
ATOM 709 C C . CYS A 1 90 ? 11.038 -3.800 -0.423 1.00 65.56 90 CYS A C 1
ATOM 711 O O . CYS A 1 90 ? 11.942 -2.972 -0.548 1.00 65.56 90 CYS A O 1
ATOM 713 N N . GLN A 1 91 ? 10.994 -4.666 0.589 1.00 62.44 91 GLN A N 1
ATOM 714 C CA . GLN A 1 91 ? 12.081 -4.833 1.557 1.00 62.44 91 GLN A CA 1
ATOM 715 C C . GLN A 1 91 ? 12.787 -6.183 1.363 1.00 62.44 91 GLN A C 1
ATOM 717 O O . GLN A 1 91 ? 12.152 -7.178 1.002 1.00 62.44 91 GLN A O 1
ATOM 722 N N . ILE A 1 92 ? 14.114 -6.183 1.561 1.00 55.94 92 ILE A N 1
ATOM 723 C CA . ILE A 1 92 ? 15.041 -7.311 1.326 1.00 55.94 92 ILE A CA 1
ATOM 724 C C . ILE A 1 92 ? 15.415 -7.988 2.637 1.00 55.94 92 ILE A C 1
ATOM 726 O O . ILE A 1 92 ? 15.595 -7.297 3.664 1.00 55.94 92 ILE A O 1
#

pLDDT: mean 79.83, std 9.51, range [53.28, 92.5]

InterPro domains:
  IPR009567 Store-operated calcium entry-associated regulatory factor [PF06682] (11-90)
  IPR009567 Store-operated calcium entry-associated regulatory factor [PTHR15929] (9-86)

Secondary structure (DSSP, 8-state):
-EEEEEEE-SS---GGG--EEEEETT-B---SSS---BSEEEEESTTTTT---SEEEEEEEEE-SSSEEEEEEE---TT--------EEEE-

Foldseek 3Di:
DEKEAEEADPDPDDPQPDFKDKFAAPDWHDAPPDDTDHRIDDPDDPCPPPDDFGMKMWGFPGDPPPDTDIDIDGDDPPVDDYDPHPDHDYHD